Protein AF-A0ABD0P1B5-F1 (afdb_monomer_lite)

Foldseek 3Di:
DDDPDDDDDDQWKFLDPDDDPVRIWGKDKDDKAWDPDDDDDPVCCVVVNPPDTDIDMDMDTHDPPDPRDCVNSVDMGD

pLDDT: mean 88.98, std 7.21, range [64.75, 96.94]

Radius of gyration: 16.84 Å; chains: 1; bounding box: 36×23×45 Å

Structure (mmCIF, N/CA/C/O backbone):
data_AF-A0ABD0P1B5-F1
#
_entry.id   AF-A0ABD0P1B5-F1
#
loop_
_atom_site.group_PDB
_atom_site.id
_atom_site.type_symbol
_atom_site.label_atom_id
_atom_site.label_alt_id
_atom_site.label_comp_id
_atom_site.label_asym_id
_atom_site.label_entity_id
_atom_site.label_seq_id
_atom_site.pdbx_PDB_ins_code
_atom_site.Cartn_x
_atom_site.Cartn_y
_atom_site.Cartn_z
_atom_site.occupancy
_atom_site.B_iso_or_equiv
_atom_site.auth_seq_id
_atom_site.auth_comp_id
_atom_site.auth_asym_id
_atom_site.auth_atom_id
_atom_site.pdbx_PDB_model_num
ATOM 1 N N . SER A 1 1 ? 5.010 -7.951 28.081 1.00 64.75 1 SER A N 1
ATOM 2 C CA . SER A 1 1 ? 4.132 -7.299 27.092 1.00 64.75 1 SER A CA 1
ATOM 3 C C . SER A 1 1 ? 3.982 -8.250 25.919 1.00 64.75 1 SER A C 1
ATOM 5 O O . SER A 1 1 ? 4.998 -8.591 25.329 1.00 64.75 1 SER A O 1
ATOM 7 N N . SER A 1 2 ? 2.784 -8.779 25.655 1.00 77.88 2 SER A N 1
ATOM 8 C CA . SER A 1 2 ? 2.537 -9.668 24.513 1.00 77.88 2 SER A CA 1
ATOM 9 C C . SER A 1 2 ? 1.858 -8.873 23.402 1.00 77.88 2 SER A C 1
ATOM 11 O O . SER A 1 2 ? 0.782 -8.310 23.601 1.00 77.88 2 SER A O 1
ATOM 13 N N . VAL A 1 3 ? 2.503 -8.788 22.238 1.00 75.25 3 VAL A N 1
ATOM 14 C CA . VAL A 1 3 ? 1.884 -8.217 21.036 1.00 75.25 3 VAL A CA 1
ATOM 15 C C . VAL A 1 3 ? 0.654 -9.064 20.707 1.00 75.25 3 VAL A C 1
ATOM 17 O O . VAL A 1 3 ? 0.773 -10.272 20.523 1.00 75.25 3 VAL A O 1
ATOM 20 N N . ARG A 1 4 ? -0.534 -8.448 20.684 1.00 85.56 4 ARG A N 1
ATOM 21 C CA . ARG A 1 4 ? -1.815 -9.154 20.475 1.00 85.56 4 ARG A CA 1
ATOM 22 C C . ARG A 1 4 ? -2.216 -9.274 18.999 1.00 85.56 4 ARG A C 1
ATOM 24 O O . ARG A 1 4 ? -3.135 -10.014 18.680 1.00 85.56 4 ARG A O 1
ATOM 31 N N . GLY A 1 5 ? -1.510 -8.572 18.116 1.00 90.06 5 GLY A N 1
ATOM 32 C CA . GLY A 1 5 ? -1.663 -8.617 16.665 1.00 90.06 5 GLY A CA 1
ATOM 33 C C . GLY A 1 5 ? -0.714 -7.615 16.012 1.00 90.06 5 GLY A C 1
ATOM 34 O O . GLY A 1 5 ? -0.389 -6.594 16.619 1.00 90.06 5 GLY A O 1
ATOM 35 N N . TYR A 1 6 ? -0.236 -7.916 14.807 1.00 93.12 6 TYR A N 1
ATOM 36 C CA . TYR A 1 6 ? 0.640 -7.027 14.047 1.00 93.12 6 TYR A CA 1
ATOM 37 C C . TYR A 1 6 ? 0.418 -7.198 12.544 1.00 93.12 6 TYR A C 1
ATOM 39 O O . TYR A 1 6 ? -0.001 -8.259 12.089 1.00 93.12 6 TYR A O 1
ATOM 47 N N . ASN A 1 7 ? 0.728 -6.144 11.791 1.00 93.62 7 ASN A N 1
ATOM 48 C CA . ASN A 1 7 ? 0.805 -6.158 10.334 1.00 93.62 7 ASN A CA 1
ATOM 49 C C . ASN A 1 7 ? 2.204 -5.685 9.930 1.00 93.62 7 ASN A C 1
ATOM 51 O O . ASN A 1 7 ? 2.746 -4.769 10.549 1.00 93.62 7 ASN A O 1
ATOM 55 N N . GLN A 1 8 ? 2.789 -6.313 8.914 1.00 95.06 8 GLN A N 1
ATOM 56 C CA . GLN A 1 8 ? 4.106 -5.965 8.385 1.00 95.06 8 GLN A CA 1
ATOM 57 C C . GLN A 1 8 ? 4.053 -5.974 6.862 1.00 95.06 8 GLN A C 1
ATOM 59 O O . GLN A 1 8 ? 3.438 -6.852 6.264 1.00 95.06 8 GLN A O 1
ATOM 64 N N . TRP A 1 9 ? 4.719 -5.007 6.243 1.00 96.00 9 TRP A N 1
ATOM 65 C CA . TRP A 1 9 ? 4.847 -4.898 4.795 1.00 96.00 9 TRP A CA 1
ATOM 66 C C . TRP A 1 9 ? 6.180 -4.247 4.437 1.00 96.00 9 TRP A C 1
ATOM 68 O O . TRP A 1 9 ? 6.825 -3.609 5.273 1.00 96.00 9 TRP A O 1
ATOM 78 N N . LYS A 1 10 ? 6.598 -4.396 3.178 1.00 96.19 10 LYS A N 1
ATOM 79 C CA . LYS A 1 10 ? 7.740 -3.657 2.631 1.00 96.19 10 LYS A CA 1
ATOM 80 C C . LYS A 1 10 ? 7.246 -2.334 2.030 1.00 96.19 10 LYS A C 1
ATOM 82 O O . LYS A 1 10 ? 6.152 -2.315 1.466 1.00 96.19 10 LYS A O 1
ATOM 87 N N . PRO A 1 11 ? 8.023 -1.238 2.103 1.00 96.00 11 PRO A N 1
ATOM 88 C CA . PRO A 1 11 ? 7.642 0.061 1.544 1.00 96.00 11 PRO A CA 1
ATOM 89 C C . PRO A 1 11 ? 7.792 0.109 0.005 1.00 96.00 11 PRO A C 1
ATOM 91 O O . PRO A 1 11 ? 8.338 1.061 -0.554 1.00 96.00 11 PRO A O 1
ATOM 94 N N . VAL A 1 12 ? 7.353 -0.943 -0.689 1.00 95.44 12 VAL A N 1
ATOM 95 C CA . VAL A 1 12 ? 7.507 -1.138 -2.134 1.00 95.44 12 VAL A CA 1
ATOM 96 C C . VAL A 1 12 ? 6.260 -1.791 -2.714 1.00 95.44 12 VAL A C 1
ATOM 98 O O . VAL A 1 12 ? 5.711 -2.713 -2.122 1.00 95.44 12 VAL A O 1
ATOM 101 N N . ALA A 1 13 ? 5.848 -1.326 -3.884 1.00 94.94 13 ALA A N 1
ATOM 102 C CA . ALA A 1 13 ? 4.854 -1.944 -4.747 1.00 94.94 13 ALA A CA 1
ATOM 103 C C . ALA A 1 13 ? 5.475 -2.211 -6.128 1.00 94.94 13 ALA A C 1
ATOM 105 O O . ALA A 1 13 ? 6.536 -1.676 -6.453 1.00 94.94 13 ALA A O 1
ATOM 106 N N . TYR A 1 14 ? 4.812 -3.005 -6.959 1.00 93.81 14 TYR A N 1
ATOM 107 C CA . TYR A 1 14 ? 5.273 -3.367 -8.298 1.00 93.81 14 TYR A CA 1
ATOM 108 C C . TYR A 1 14 ? 4.261 -2.949 -9.354 1.00 93.81 14 TYR A C 1
ATOM 110 O O . TYR A 1 14 ? 3.046 -3.046 -9.163 1.00 93.81 14 TYR A O 1
ATOM 118 N N . ARG A 1 15 ? 4.780 -2.475 -10.486 1.00 91.31 15 ARG A N 1
ATOM 119 C CA . ARG A 1 15 ? 3.985 -1.936 -11.599 1.00 91.31 15 ARG A CA 1
ATOM 120 C C . ARG A 1 15 ? 3.633 -2.979 -12.658 1.00 91.31 15 ARG A C 1
ATOM 122 O O . ARG A 1 15 ? 2.914 -2.649 -13.597 1.00 91.31 15 ARG A O 1
ATOM 129 N N . LYS A 1 16 ? 4.112 -4.216 -12.505 1.00 91.81 16 LYS A N 1
ATOM 130 C CA . LYS A 1 16 ? 3.798 -5.374 -13.351 1.00 91.81 16 LYS A CA 1
ATOM 131 C C . LYS A 1 16 ? 3.550 -6.612 -12.494 1.00 91.81 16 LYS A C 1
ATOM 133 O O . LYS A 1 16 ? 3.888 -6.628 -11.313 1.00 91.81 16 LYS A O 1
ATOM 138 N N . ALA A 1 17 ? 2.945 -7.626 -13.110 1.00 92.69 17 ALA A N 1
ATOM 139 C CA . ALA A 1 17 ? 2.609 -8.881 -12.448 1.00 92.69 17 ALA A CA 1
ATOM 140 C C . ALA A 1 17 ? 3.839 -9.680 -12.002 1.00 92.69 17 ALA A C 1
ATOM 142 O O . ALA A 1 17 ? 3.795 -10.293 -10.942 1.00 92.69 17 ALA A O 1
ATOM 143 N N . ASP A 1 18 ? 4.918 -9.644 -12.786 1.00 94.31 18 ASP A N 1
ATOM 144 C CA . ASP A 1 18 ? 6.193 -10.252 -12.412 1.00 94.31 18 ASP A CA 1
ATOM 145 C C . ASP A 1 18 ? 7.045 -9.233 -11.627 1.00 94.31 18 ASP A C 1
ATOM 147 O O . ASP A 1 18 ? 7.403 -8.187 -12.185 1.00 94.31 18 ASP A O 1
ATOM 151 N N . PRO A 1 19 ? 7.308 -9.454 -10.325 1.00 92.44 19 PRO A N 1
ATOM 152 C CA . PRO A 1 19 ? 7.947 -8.463 -9.470 1.00 92.44 19 PRO A CA 1
ATOM 153 C C . PRO A 1 19 ? 9.468 -8.451 -9.669 1.00 92.44 19 PRO A C 1
ATOM 155 O O . PRO A 1 19 ? 10.202 -9.221 -9.050 1.00 92.44 19 PRO A O 1
ATOM 158 N N . VAL A 1 20 ? 9.946 -7.514 -10.486 1.00 94.56 20 VAL A N 1
ATOM 159 C CA . VAL A 1 20 ? 11.377 -7.225 -10.673 1.00 94.56 20 VAL A CA 1
ATOM 160 C C . VAL A 1 20 ? 11.754 -5.859 -10.099 1.00 94.56 20 VAL A C 1
ATOM 162 O O . VAL A 1 20 ? 10.897 -4.994 -9.889 1.00 94.56 20 VAL A O 1
ATOM 165 N N . PHE A 1 21 ? 13.043 -5.654 -9.820 1.00 92.62 21 PHE A N 1
ATOM 166 C CA . PHE A 1 21 ? 13.539 -4.436 -9.170 1.00 92.62 21 PHE A CA 1
ATOM 167 C C . PHE A 1 21 ? 13.282 -3.178 -10.013 1.00 92.62 21 PHE A C 1
ATOM 169 O O . PHE A 1 21 ? 12.926 -2.130 -9.480 1.00 92.62 21 PHE A O 1
ATOM 176 N N . GLU A 1 22 ? 13.390 -3.289 -11.332 1.00 91.44 22 GLU A N 1
ATOM 177 C CA . GLU A 1 22 ? 13.211 -2.201 -12.298 1.00 91.44 22 GLU A CA 1
ATOM 178 C C . GLU A 1 22 ? 11.760 -1.695 -12.344 1.00 91.44 22 GLU A C 1
ATOM 180 O O . GLU A 1 22 ? 11.495 -0.518 -12.604 1.00 91.44 22 GLU A O 1
ATOM 185 N N . ASP A 1 23 ? 10.802 -2.573 -12.047 1.00 90.38 23 ASP A N 1
ATOM 186 C CA . ASP A 1 23 ? 9.374 -2.256 -12.032 1.00 90.38 23 ASP A CA 1
ATOM 187 C C . ASP A 1 23 ? 8.865 -1.876 -10.633 1.00 90.38 23 ASP A C 1
ATOM 189 O O . ASP A 1 23 ? 7.681 -1.543 -10.481 1.00 90.38 23 ASP A O 1
ATOM 193 N N . ALA A 1 24 ? 9.746 -1.867 -9.629 1.00 92.38 24 ALA A N 1
ATOM 194 C CA . ALA A 1 24 ? 9.429 -1.435 -8.280 1.00 92.38 24 ALA A CA 1
ATOM 195 C C . ALA A 1 24 ? 9.083 0.060 -8.227 1.00 92.38 24 ALA A C 1
ATOM 197 O O . ALA A 1 24 ? 9.612 0.897 -8.961 1.00 92.38 24 ALA A O 1
ATOM 198 N N . THR A 1 25 ? 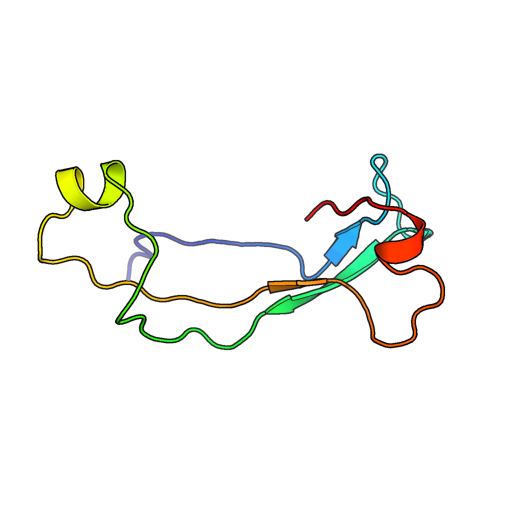8.178 0.404 -7.322 1.00 92.25 25 THR A N 1
ATOM 199 C CA . THR A 1 25 ? 7.763 1.774 -7.048 1.00 92.25 25 THR A CA 1
ATOM 200 C C . THR A 1 25 ? 7.545 1.931 -5.542 1.00 92.25 25 THR A C 1
ATOM 202 O O . THR A 1 25 ? 7.081 0.987 -4.898 1.00 92.25 25 THR A O 1
ATOM 205 N N . PRO A 1 26 ? 7.907 3.064 -4.920 1.00 93.62 26 PRO A N 1
ATOM 206 C CA . PRO A 1 26 ? 7.762 3.200 -3.477 1.00 93.62 26 PRO A CA 1
ATOM 207 C C . PRO A 1 26 ? 6.288 3.183 -3.070 1.00 93.62 26 PRO A C 1
ATOM 209 O O . PRO A 1 26 ? 5.422 3.684 -3.794 1.00 93.62 26 PRO A O 1
ATOM 212 N N . CYS A 1 27 ? 6.011 2.669 -1.874 1.00 94.31 27 CYS A N 1
ATOM 213 C CA . CYS A 1 27 ? 4.742 2.910 -1.203 1.00 94.31 27 CYS A CA 1
ATOM 214 C C . CYS A 1 27 ? 4.975 3.677 0.100 1.00 94.31 27 CYS A C 1
ATOM 216 O O . CYS A 1 27 ? 5.916 3.400 0.846 1.00 94.31 27 CYS A O 1
ATOM 218 N N . LYS A 1 28 ? 4.102 4.639 0.388 1.00 94.25 28 LYS A N 1
ATOM 219 C CA . LYS A 1 28 ? 4.113 5.400 1.642 1.00 94.25 28 LYS 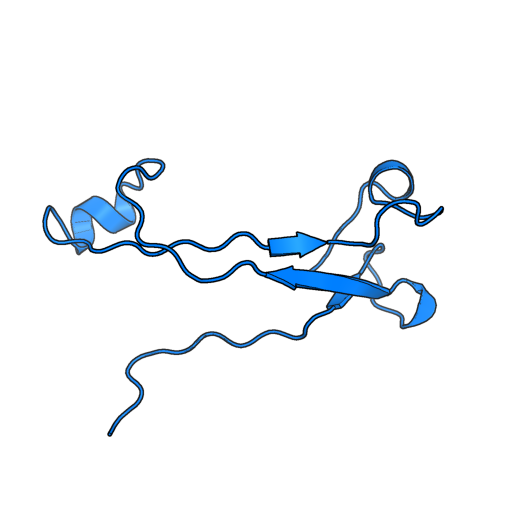A CA 1
ATOM 220 C C . LYS A 1 28 ? 2.756 5.287 2.312 1.00 94.25 28 LYS A C 1
ATOM 222 O O . LYS A 1 28 ? 1.733 5.273 1.622 1.00 94.25 28 LYS A O 1
ATOM 227 N N . HIS A 1 29 ? 2.755 5.250 3.636 1.00 96.31 29 HIS A N 1
ATOM 228 C CA . HIS A 1 29 ? 1.536 5.315 4.423 1.00 96.31 29 HIS A CA 1
ATOM 229 C C . HIS A 1 29 ? 1.434 6.656 5.151 1.00 96.31 29 HIS A C 1
ATOM 231 O O . HIS A 1 29 ? 2.447 7.295 5.437 1.00 96.31 29 HIS A O 1
ATOM 237 N N . SER A 1 30 ? 0.211 7.098 5.429 1.00 96.69 30 SER A N 1
ATOM 238 C CA . SER A 1 30 ? -0.020 8.182 6.381 1.00 96.69 30 SER A CA 1
ATOM 239 C C . SER A 1 30 ? 0.194 7.699 7.815 1.00 96.69 30 SER A C 1
ATOM 241 O O . SER A 1 30 ? 0.301 6.498 8.077 1.00 96.69 30 SER A O 1
ATOM 243 N N . GLU A 1 31 ? 0.173 8.640 8.752 1.00 96.94 31 GLU A N 1
ATOM 244 C CA . GLU A 1 31 ? -0.064 8.317 10.154 1.00 96.94 31 GLU A CA 1
ATOM 245 C C . GLU A 1 31 ? -1.423 7.631 10.332 1.00 96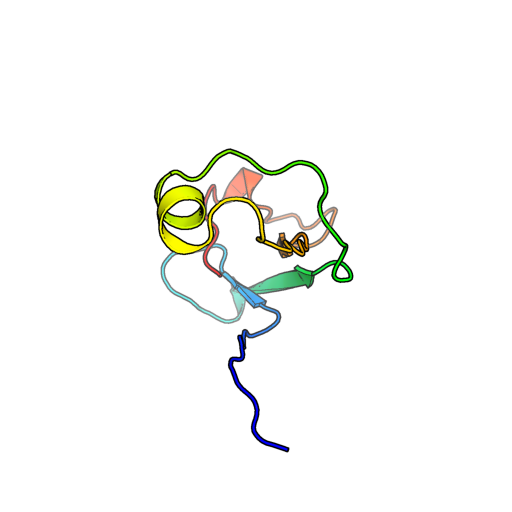.94 31 GLU A C 1
ATOM 247 O O . GLU A 1 31 ? -2.347 7.801 9.522 1.00 96.94 31 GLU A O 1
ATOM 252 N N . LEU A 1 32 ? -1.520 6.848 11.402 1.00 95.94 32 LEU A N 1
ATOM 253 C CA . LEU A 1 32 ? -2.755 6.208 11.821 1.00 95.94 32 LEU A CA 1
ATOM 254 C C . LEU A 1 32 ? -3.683 7.252 12.457 1.00 95.94 32 LEU A C 1
ATOM 256 O O . LEU A 1 32 ? -3.269 8.005 13.336 1.00 95.94 32 LEU A O 1
ATOM 260 N N . VAL A 1 33 ? -4.947 7.275 12.046 1.00 95.81 33 VAL A N 1
ATOM 261 C CA . VAL A 1 33 ? -5.957 8.206 12.563 1.00 95.81 33 VAL A CA 1
ATOM 262 C C . VAL A 1 33 ? -7.180 7.455 13.073 1.00 95.81 33 VAL A C 1
ATOM 264 O O . VAL A 1 33 ? -7.556 6.422 12.525 1.00 95.81 33 VAL A O 1
ATOM 267 N N . SER A 1 34 ? -7.812 7.971 14.128 1.00 94.44 34 SER A N 1
ATOM 268 C CA . SER A 1 34 ? -9.104 7.455 14.594 1.00 94.44 34 SER A CA 1
ATOM 269 C C . SER A 1 34 ? -10.198 7.787 13.575 1.00 94.44 34 SER A C 1
ATOM 271 O O . SER A 1 34 ? -10.274 8.920 13.091 1.00 94.44 34 SER A O 1
ATOM 273 N N . MET A 1 35 ? -11.034 6.805 13.241 1.00 91.12 35 MET A N 1
ATOM 274 C CA . MET A 1 35 ? -12.058 6.922 12.205 1.00 91.12 35 MET A CA 1
ATOM 275 C C . MET A 1 35 ? -13.455 6.916 12.824 1.00 91.12 35 MET A C 1
ATOM 277 O O . MET A 1 35 ? -13.895 5.908 13.367 1.00 91.12 35 MET A O 1
ATOM 281 N N . ASN A 1 36 ? -14.181 8.024 12.663 1.00 83.9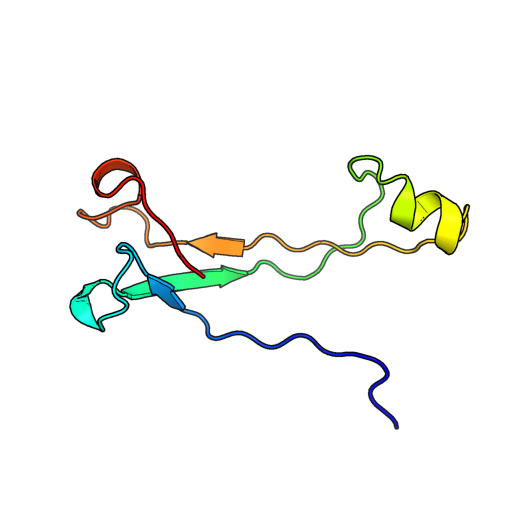4 36 ASN A N 1
ATOM 282 C CA . ASN A 1 36 ? -15.574 8.142 13.115 1.00 83.94 36 ASN A CA 1
ATOM 283 C C . ASN A 1 36 ? -16.586 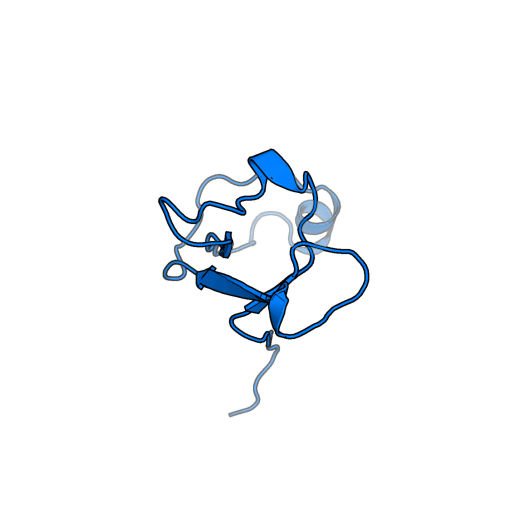7.661 12.061 1.00 83.94 36 ASN A C 1
ATOM 285 O O . ASN A 1 36 ? -17.734 7.379 12.384 1.00 83.94 36 ASN A O 1
ATOM 289 N N . HIS A 1 37 ? -16.169 7.589 10.794 1.00 81.19 37 HIS A N 1
ATOM 290 C CA . HIS A 1 37 ? -17.016 7.193 9.674 1.00 81.19 37 HIS A CA 1
ATOM 291 C C . HIS A 1 37 ? -16.254 6.198 8.808 1.00 81.19 37 HIS A C 1
ATOM 293 O O . HIS A 1 37 ? -15.222 6.538 8.230 1.00 81.19 37 HIS A O 1
ATOM 299 N N . MET A 1 38 ? -16.771 4.977 8.718 1.00 82.44 38 MET A N 1
ATOM 300 C CA . MET A 1 38 ? -16.225 3.919 7.877 1.00 82.44 38 MET A CA 1
ATOM 301 C C . MET A 1 38 ? -17.334 3.333 7.005 1.00 82.44 38 MET A C 1
ATOM 303 O O . MET A 1 38 ? -18.493 3.301 7.434 1.00 82.44 38 MET A O 1
ATOM 307 N N . PRO A 1 39 ? -17.007 2.837 5.799 1.00 86.50 39 PRO A N 1
ATOM 308 C CA . PRO A 1 39 ? -17.929 2.003 5.043 1.00 86.50 39 PRO A CA 1
ATOM 309 C C . PRO A 1 39 ? -18.437 0.852 5.916 1.00 86.50 39 PRO A C 1
ATOM 311 O O . PRO A 1 39 ? -17.659 0.196 6.612 1.00 86.50 39 PRO A O 1
ATOM 314 N N . GLN A 1 40 ? -19.749 0.616 5.900 1.00 88.00 40 GLN A N 1
ATOM 315 C CA . GLN A 1 40 ? -20.349 -0.419 6.735 1.00 88.00 40 GLN A CA 1
ATOM 316 C C . GLN A 1 40 ? -19.874 -1.811 6.301 1.00 88.00 40 GLN A C 1
ATOM 318 O O . GLN A 1 40 ? -20.010 -2.195 5.140 1.00 88.00 40 GLN A O 1
ATOM 323 N N . SER A 1 41 ? -19.361 -2.585 7.258 1.00 90.62 41 SER A N 1
ATOM 324 C CA . SER A 1 41 ? -19.019 -3.997 7.084 1.00 90.62 41 SER A CA 1
ATOM 325 C C . SER A 1 41 ? -19.871 -4.838 8.026 1.00 90.62 41 SER A C 1
ATOM 327 O O . SER A 1 41 ? -19.666 -4.799 9.239 1.00 90.62 41 SER A O 1
ATOM 329 N N . ARG A 1 42 ? -20.803 -5.631 7.473 1.00 92.06 42 ARG A N 1
ATOM 330 C CA . ARG A 1 42 ? -21.673 -6.511 8.277 1.00 92.06 42 ARG A CA 1
ATOM 331 C C . ARG A 1 42 ? -20.871 -7.509 9.112 1.00 92.06 42 ARG A C 1
ATOM 333 O O . ARG A 1 42 ? -21.242 -7.781 10.240 1.00 92.06 42 ARG A O 1
ATOM 340 N N . LEU A 1 43 ? -19.744 -8.010 8.601 1.00 92.44 43 LEU A N 1
ATOM 341 C CA . LEU A 1 43 ? -18.885 -8.939 9.348 1.00 92.44 43 LEU A CA 1
ATOM 342 C C . LEU A 1 43 ? -18.299 -8.292 10.608 1.00 92.44 43 LEU A C 1
ATOM 344 O O . LEU A 1 43 ? -18.313 -8.895 11.678 1.00 92.44 43 LEU A O 1
ATOM 348 N N . VAL A 1 44 ? -17.805 -7.057 10.487 1.00 89.88 44 VAL A N 1
ATOM 349 C CA . VAL A 1 44 ? -17.258 -6.308 11.627 1.00 89.88 44 VAL A CA 1
ATOM 350 C C . VAL A 1 44 ? -18.380 -5.939 12.598 1.00 89.88 44 VAL A C 1
ATOM 352 O O . VAL A 1 44 ? -18.224 -6.113 13.803 1.00 89.88 44 VAL A O 1
ATOM 355 N N . GLN A 1 45 ? -19.526 -5.489 12.083 1.00 88.31 45 GLN A N 1
ATOM 356 C CA . GLN A 1 45 ? -20.681 -5.113 12.900 1.00 88.31 45 GLN A CA 1
ATOM 357 C C . GLN A 1 45 ? -21.244 -6.293 13.697 1.00 88.31 45 GLN A C 1
ATOM 359 O O . GLN A 1 45 ? -21.463 -6.155 14.892 1.00 88.31 45 GLN A O 1
ATOM 364 N N . GLU A 1 46 ? -21.434 -7.465 13.095 1.00 91.69 46 GLU A N 1
ATOM 365 C CA . GLU A 1 46 ? -21.996 -8.618 13.815 1.00 91.69 46 GLU A CA 1
ATOM 366 C C . GLU A 1 46 ? -21.025 -9.180 14.865 1.00 91.69 46 GLU A C 1
ATOM 368 O O . GLU A 1 46 ? -21.446 -9.602 15.944 1.00 91.69 46 GLU A O 1
ATOM 373 N N . TYR A 1 47 ? -19.717 -9.150 14.585 1.00 92.12 47 TYR A N 1
ATOM 374 C CA . TYR A 1 47 ? -18.708 -9.662 15.514 1.00 92.12 47 TYR A CA 1
ATOM 375 C C . TYR A 1 47 ? -18.430 -8.702 16.682 1.00 92.12 47 TYR A C 1
ATOM 377 O O . TYR A 1 47 ? -18.352 -9.135 17.832 1.00 92.12 47 TYR A O 1
ATOM 385 N N . PHE A 1 48 ? -18.279 -7.401 16.408 1.00 89.00 48 PHE A N 1
ATOM 386 C CA . PHE A 1 48 ? -17.871 -6.397 17.404 1.00 89.00 48 PHE A CA 1
ATOM 387 C C . PHE A 1 48 ? -19.023 -5.532 17.940 1.00 89.00 48 PHE A C 1
ATOM 389 O O . PHE A 1 48 ? -18.863 -4.884 18.979 1.00 89.00 48 PHE A O 1
ATOM 396 N N . ARG A 1 49 ? -20.178 -5.527 17.263 1.00 86.38 49 ARG A N 1
ATOM 397 C CA . ARG A 1 49 ? -21.359 -4.702 17.573 1.00 86.38 49 ARG A CA 1
ATOM 398 C C . ARG A 1 49 ? -21.000 -3.213 17.684 1.00 86.38 49 ARG A C 1
ATOM 400 O O . ARG A 1 49 ? -20.199 -2.697 16.899 1.00 86.38 49 ARG A O 1
ATOM 407 N N . ASP A 1 50 ? -21.580 -2.524 18.661 1.00 77.94 50 ASP A N 1
ATOM 408 C CA . ASP A 1 50 ? -21.486 -1.069 18.824 1.00 77.94 50 ASP A CA 1
ATOM 409 C C . ASP A 1 50 ? -20.163 -0.591 19.454 1.00 77.94 50 ASP A C 1
ATOM 411 O O . ASP A 1 50 ? -19.916 0.607 19.532 1.00 77.94 50 ASP A O 1
ATOM 415 N N . ASN A 1 51 ? -19.280 -1.505 19.873 1.00 73.12 51 ASN A N 1
ATOM 416 C CA . ASN A 1 51 ? -18.053 -1.181 20.616 1.00 73.12 51 ASN A CA 1
ATOM 417 C C . ASN A 1 51 ? -16.776 -1.219 19.760 1.00 73.12 51 ASN A C 1
ATOM 419 O O . ASN A 1 51 ? -15.676 -1.408 20.285 1.00 73.12 51 ASN A O 1
ATOM 423 N N . HIS A 1 52 ? -16.883 -1.073 18.440 1.00 81.31 52 HIS A N 1
ATOM 424 C CA . HIS A 1 52 ? -15.702 -1.089 17.584 1.00 81.31 52 HIS A CA 1
ATOM 425 C C . HIS A 1 52 ? -14.988 0.270 17.592 1.00 81.31 52 HIS A C 1
ATOM 427 O O . HIS A 1 52 ? -15.567 1.308 17.287 1.00 81.31 52 HIS A O 1
ATOM 433 N N . GLN A 1 53 ? -13.693 0.256 17.910 1.00 88.19 53 GLN A N 1
ATOM 434 C CA . GLN A 1 53 ? -12.800 1.388 17.681 1.00 88.19 53 GLN A CA 1
ATOM 435 C C . GLN A 1 53 ? -12.020 1.129 16.399 1.00 88.19 53 GLN A C 1
ATOM 437 O O . GLN A 1 53 ? -11.237 0.179 16.323 1.00 88.19 53 GLN A O 1
ATOM 442 N N . THR A 1 54 ? -12.225 1.962 15.384 1.00 90.81 54 THR A N 1
ATOM 443 C CA . THR A 1 54 ? -11.535 1.809 14.103 1.00 90.81 54 THR A CA 1
ATOM 444 C C . THR A 1 54 ? -10.492 2.892 13.926 1.00 90.81 54 THR A C 1
ATOM 446 O O . THR A 1 54 ? -10.751 4.075 14.124 1.00 90.81 54 THR A O 1
ATOM 449 N N . HIS A 1 55 ? -9.306 2.463 13.515 1.00 93.50 55 HIS A N 1
ATOM 450 C CA . HIS A 1 55 ? -8.244 3.346 13.084 1.00 93.50 55 HIS A CA 1
ATOM 451 C C . HIS A 1 55 ? -7.949 3.082 11.610 1.00 93.50 55 HIS A C 1
ATOM 453 O O . HIS A 1 55 ? -7.991 1.935 11.163 1.00 93.50 55 HIS A O 1
ATOM 459 N N . GLY A 1 56 ? -7.672 4.140 10.860 1.00 94.06 56 GLY A N 1
ATOM 460 C CA . GLY A 1 56 ? -7.386 4.090 9.434 1.00 94.06 56 GLY A CA 1
ATOM 461 C C . GLY A 1 56 ? -6.049 4.738 9.116 1.00 94.06 56 GLY A C 1
ATOM 462 O O . GLY A 1 56 ? -5.587 5.627 9.826 1.00 94.06 56 GLY A O 1
ATOM 463 N N . LEU A 1 57 ? -5.434 4.294 8.030 1.00 96.19 57 LEU A N 1
ATOM 464 C CA . LEU A 1 57 ? -4.322 4.976 7.383 1.00 96.19 57 LEU A CA 1
ATOM 465 C C . LEU A 1 57 ? -4.496 4.838 5.874 1.00 96.19 57 LEU A C 1
ATOM 467 O O . LEU A 1 57 ? -5.130 3.895 5.399 1.00 96.19 57 LEU A O 1
ATOM 471 N N . ASN A 1 58 ? -3.932 5.772 5.121 1.00 96.00 58 ASN A N 1
ATOM 472 C CA . ASN A 1 58 ? -3.910 5.700 3.667 1.00 96.00 58 ASN A CA 1
ATOM 473 C C . ASN A 1 58 ? -2.569 5.152 3.208 1.00 96.00 58 ASN A C 1
ATOM 475 O O . ASN A 1 58 ? -1.535 5.581 3.712 1.00 96.00 58 ASN A O 1
ATOM 479 N N . ILE A 1 59 ? -2.583 4.277 2.206 1.00 96.06 59 ILE A N 1
ATOM 480 C CA . ILE A 1 59 ? -1.379 3.821 1.510 1.00 96.06 59 ILE A CA 1
ATOM 481 C C . ILE A 1 59 ? -1.425 4.377 0.098 1.00 96.06 59 ILE A C 1
ATOM 483 O O . ILE A 1 59 ? -2.444 4.301 -0.585 1.00 96.06 59 ILE A O 1
ATOM 487 N N . SER A 1 60 ? -0.322 4.978 -0.325 1.00 93.94 60 SER A N 1
ATOM 488 C CA . SER A 1 60 ? -0.183 5.556 -1.657 1.00 93.94 60 SER A CA 1
ATOM 489 C C . SER A 1 60 ? 1.036 4.980 -2.354 1.00 93.94 60 SER A C 1
ATOM 491 O O . SER A 1 60 ? 2.059 4.717 -1.720 1.00 93.94 60 SER A O 1
ATOM 493 N N . PHE A 1 61 ? 0.901 4.788 -3.663 1.00 92.69 61 PHE A N 1
ATOM 494 C CA . PHE A 1 61 ? 1.868 4.096 -4.503 1.00 92.69 61 PHE A CA 1
ATOM 495 C C . PHE A 1 61 ? 2.447 5.054 -5.540 1.00 92.69 61 PHE A C 1
ATOM 497 O O . PHE A 1 61 ? 1.711 5.797 -6.194 1.00 92.69 61 PHE A O 1
ATOM 504 N N . GLY A 1 62 ? 3.763 5.006 -5.701 1.00 88.44 62 GLY A N 1
ATOM 505 C CA . GLY A 1 62 ? 4.495 5.762 -6.704 1.00 88.44 62 GLY A CA 1
ATOM 506 C C . GLY A 1 62 ? 4.918 7.168 -6.297 1.00 88.44 62 GLY A C 1
ATOM 507 O O . GLY A 1 62 ? 4.695 7.640 -5.181 1.00 88.44 62 GLY A O 1
ATOM 508 N N . ILE A 1 63 ? 5.589 7.829 -7.240 1.00 85.00 63 ILE A N 1
ATOM 509 C CA . ILE A 1 63 ? 6.180 9.158 -7.084 1.00 85.00 63 ILE A CA 1
ATOM 510 C C . ILE A 1 63 ? 5.482 10.106 -8.056 1.00 85.00 63 ILE A C 1
ATOM 512 O O . ILE A 1 63 ? 5.245 9.774 -9.218 1.00 85.00 63 ILE A O 1
ATOM 516 N N . ALA A 1 64 ? 5.148 11.307 -7.587 1.00 80.56 64 ALA A N 1
ATOM 517 C CA . ALA A 1 64 ? 4.608 12.334 -8.465 1.00 80.56 64 ALA A CA 1
ATOM 518 C C . ALA A 1 64 ? 5.612 12.642 -9.587 1.00 80.56 64 ALA A C 1
ATOM 520 O O . ALA A 1 64 ? 6.788 12.867 -9.312 1.00 80.56 64 ALA A O 1
ATOM 521 N N . LYS A 1 65 ? 5.123 12.717 -10.831 1.00 76.56 65 LYS A N 1
ATOM 522 C CA . LYS A 1 65 ? 5.926 12.971 -12.042 1.00 76.56 65 LYS A CA 1
ATOM 523 C C . LYS A 1 65 ? 6.861 11.823 -12.458 1.00 76.56 65 LYS A C 1
ATOM 525 O O . LYS A 1 65 ? 7.690 12.036 -13.337 1.00 76.56 65 LYS A O 1
ATOM 530 N N . ASP A 1 66 ? 6.717 10.626 -11.884 1.00 77.69 66 ASP A N 1
ATOM 531 C CA . ASP A 1 66 ? 7.335 9.425 -12.456 1.00 77.69 66 ASP A CA 1
ATOM 532 C C . ASP A 1 66 ? 6.729 9.171 -13.854 1.00 77.69 66 ASP A C 1
ATOM 534 O O . ASP A 1 66 ? 5.498 9.135 -13.978 1.00 77.69 66 ASP A O 1
ATOM 538 N N . PRO A 1 67 ? 7.550 9.030 -14.913 1.00 70.69 67 PRO A N 1
ATOM 539 C CA . PRO A 1 67 ? 7.057 8.773 -16.265 1.00 70.69 67 PRO A CA 1
ATOM 540 C C . PRO A 1 67 ? 6.290 7.449 -16.383 1.00 70.69 67 PRO A C 1
ATOM 542 O O . PRO A 1 67 ? 5.445 7.312 -17.268 1.00 70.69 67 PRO A O 1
ATOM 545 N N . VAL A 1 68 ? 6.544 6.484 -15.492 1.00 71.81 68 VAL A N 1
ATOM 546 C CA . VAL A 1 68 ? 5.884 5.174 -15.475 1.00 71.81 68 VAL A CA 1
ATOM 547 C C . VAL A 1 68 ? 5.021 5.075 -14.216 1.00 71.81 68 VAL A C 1
ATOM 549 O O . VAL A 1 68 ? 5.359 4.424 -13.224 1.00 71.81 68 VAL A O 1
ATOM 552 N N . PHE A 1 69 ? 3.884 5.770 -14.265 1.00 75.69 69 PHE A N 1
ATOM 553 C CA . PHE A 1 69 ? 2.856 5.768 -13.224 1.00 75.69 69 PHE A CA 1
ATOM 554 C C . PHE A 1 69 ? 1.750 4.740 -13.527 1.00 75.69 69 PHE A C 1
ATOM 556 O O . PHE A 1 69 ? 1.678 4.201 -14.634 1.00 75.69 69 PHE A O 1
ATOM 563 N N . TYR A 1 70 ? 0.832 4.501 -12.579 1.00 83.44 70 TYR A N 1
ATOM 564 C CA . TYR A 1 70 ? -0.317 3.596 -12.779 1.00 83.44 70 TYR A CA 1
ATOM 565 C C . TYR A 1 70 ? -1.115 3.921 -14.051 1.00 83.44 70 TYR A C 1
ATOM 567 O O . TYR A 1 70 ? -1.692 3.038 -14.675 1.00 83.44 70 TYR A O 1
ATOM 575 N N . SER A 1 71 ? -1.130 5.184 -14.487 1.00 81.06 71 SER A N 1
ATOM 576 C CA . SER A 1 71 ? -1.782 5.588 -15.732 1.00 81.06 71 SER A CA 1
ATOM 577 C C . SER A 1 71 ? -1.249 4.857 -16.969 1.00 81.06 71 SER A C 1
ATOM 579 O O . SER A 1 71 ? -2.052 4.633 -17.876 1.00 81.06 71 SER A O 1
ATOM 581 N N . ALA A 1 72 ? 0.032 4.475 -16.980 1.00 82.62 72 ALA A N 1
ATOM 582 C CA . ALA A 1 72 ? 0.704 3.790 -18.080 1.00 82.62 72 ALA A CA 1
ATOM 583 C C . ALA A 1 72 ? 0.582 2.261 -17.987 1.00 82.62 72 ALA A C 1
ATOM 585 O O . ALA A 1 72 ? 0.226 1.625 -18.974 1.00 82.62 72 ALA A O 1
ATOM 586 N N . SER A 1 73 ? 0.840 1.668 -16.813 1.00 82.19 73 SER A N 1
ATOM 587 C CA . SER A 1 73 ? 0.803 0.204 -16.640 1.00 82.19 73 SER A CA 1
ATOM 588 C C . SER A 1 73 ? -0.597 -0.350 -16.370 1.00 82.19 73 SER A C 1
ATOM 590 O O . SER A 1 73 ? -0.837 -1.533 -16.597 1.00 82.19 73 SER A O 1
ATOM 592 N N . LYS A 1 74 ? -1.507 0.477 -15.834 1.00 89.75 74 LYS A N 1
ATOM 593 C CA . LYS A 1 74 ? -2.819 0.078 -15.287 1.00 89.75 74 LYS A CA 1
ATOM 594 C C . LYS A 1 74 ? -2.740 -1.072 -14.276 1.00 89.75 74 LYS A C 1
ATOM 596 O O . LYS A 1 74 ? -3.741 -1.732 -14.008 1.00 89.75 74 LYS A O 1
ATOM 601 N N . TYR A 1 75 ? -1.567 -1.274 -13.682 1.00 91.62 75 TYR A N 1
ATOM 602 C CA . TYR A 1 75 ? -1.283 -2.373 -12.774 1.00 91.62 75 TYR A CA 1
ATOM 603 C C . TYR A 1 75 ? -0.539 -1.875 -11.536 1.00 91.62 75 TYR A C 1
ATOM 605 O O . TYR A 1 75 ? 0.382 -1.059 -11.634 1.00 91.62 75 TYR A O 1
ATOM 613 N N . VAL A 1 76 ? -0.947 -2.386 -10.375 1.00 93.06 76 VAL A N 1
ATOM 614 C CA . VAL A 1 76 ? -0.273 -2.200 -9.090 1.00 93.06 76 VAL A CA 1
ATOM 615 C C . VAL A 1 76 ? -0.421 -3.475 -8.260 1.00 93.06 76 VAL A C 1
ATOM 617 O O . VAL A 1 76 ? -1.511 -4.036 -8.179 1.00 93.06 76 VAL A O 1
ATOM 620 N N . SER A 1 77 ? 0.675 -3.917 -7.649 1.00 93.81 77 SER A N 1
ATOM 621 C CA . SER A 1 77 ? 0.704 -5.001 -6.662 1.00 93.81 77 SER A CA 1
ATOM 622 C C . SER A 1 77 ? 1.503 -4.546 -5.450 1.00 93.81 77 SER A C 1
ATOM 624 O O . SER A 1 77 ? 2.630 -4.082 -5.612 1.00 93.81 77 SER A O 1
ATOM 626 N N . TRP A 1 78 ? 0.935 -4.683 -4.257 1.00 94.94 78 TRP A N 1
ATOM 627 C CA . TRP A 1 78 ? 1.562 -4.356 -2.978 1.00 94.94 78 TRP A CA 1
ATOM 628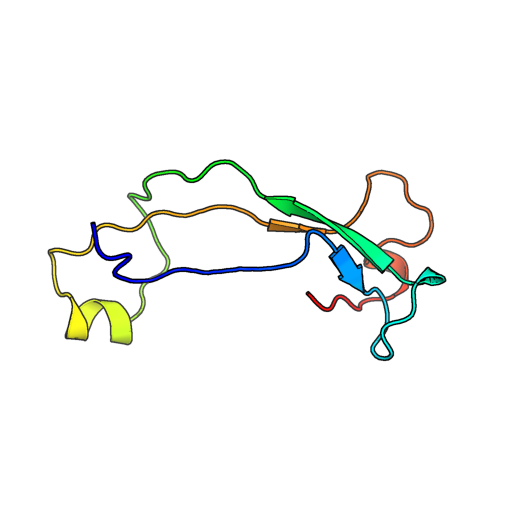 C C . TRP A 1 78 ? 1.329 -5.497 -1.997 1.00 94.94 78 TRP A C 1
ATOM 630 O O . TRP A 1 78 ? 0.160 -5.937 -1.912 1.00 94.94 78 TRP A O 1
#

Secondary structure (DSSP, 8-state):
----------SEEESSSS--GGGEEEEEEPPPEE-S-----HHHHHHHGGG---EE--EEES-TT-SS-HHHH---B-

InterPro domains:
  IPR029382 Glycosylated lysosomal membrane protein [PF15065] (2-78)
  IPR029382 Glycosylated lysosomal membrane protein [PTHR31981] (2-78)

Sequence (78 aa):
SSVRGYNQWKPVAYRKADPVFEDATPCKHSELVSMNHMPQSRLVQEYFRDNHQTHGLNISFGIAKDPVFYSASKYVSW

Organism: Cirrhinus mrigala (NCBI:txid683832)